Protein AF-A0A7S3SMU8-F1 (afdb_monomer_lite)

Secondary structure (DSSP, 8-state):
-HHHHH-GGGHHHHHHHGGG--HHHHHHHHHHHHHHHT-TTS-SB-TTSSSBPHHHHHHHHHHHHHHHH-TTS--HHHHHHHHHHHHTT-GGGHHHHHHHHHHHH------S--HHHHHHHTS-HHHHHHHHHHTT-----HHHHHHHHHHHHHTT-HHHHHHHHHHHHHHHHHTT--

Sequence (178 aa):
LGQIQAYDNLIVPVVDMMKYLTPMSFDVLTYMLLSHLSSPSKTRLKEDGLNVSLWMQSLSSFCGNLYKKYPGIELVGLLQYITNTLKSGQGLQLLVLRDLVTKMAGIDTLEDLSAEQLQAQAGGETLRSCVTDLLGVAKNTKRSSLRLKDALQKHGLVAPLFLLIAQQRSASVFLTDS

Radius of gyration: 17.75 Å; chains: 1; bounding box: 38×43×44 Å

Structure (mmCIF, N/CA/C/O backbone):
data_AF-A0A7S3SMU8-F1
#
_entry.id   AF-A0A7S3SMU8-F1
#
loop_
_atom_site.group_PDB
_atom_site.id
_atom_site.type_symbol
_atom_site.label_atom_id
_atom_site.label_alt_id
_atom_site.label_comp_id
_atom_site.label_asym_id
_atom_site.label_entity_id
_atom_site.label_seq_id
_atom_site.pdbx_PDB_ins_code
_atom_site.Cartn_x
_atom_site.Cartn_y
_atom_site.Cartn_z
_atom_site.occupancy
_atom_site.B_iso_or_equiv
_atom_site.auth_seq_id
_atom_site.auth_comp_id
_atom_site.auth_asym_id
_atom_site.auth_atom_id
_atom_site.pdbx_PDB_model_num
ATOM 1 N N . LEU A 1 1 ? 16.943 -3.804 0.501 1.00 79.50 1 LEU A N 1
ATOM 2 C CA . LEU A 1 1 ? 15.783 -3.871 1.427 1.00 79.50 1 LEU A CA 1
ATOM 3 C C . LEU A 1 1 ? 16.163 -3.718 2.902 1.00 79.50 1 LEU A C 1
ATOM 5 O O . LEU A 1 1 ? 15.399 -3.086 3.612 1.00 79.50 1 LEU A O 1
ATOM 9 N N . GLY A 1 2 ? 17.327 -4.200 3.366 1.00 84.00 2 GLY A N 1
ATOM 10 C CA . GLY A 1 2 ? 17.740 -4.042 4.775 1.00 84.00 2 GLY A CA 1
ATOM 11 C C . GLY A 1 2 ? 17.787 -2.590 5.280 1.00 84.00 2 GLY A C 1
ATOM 12 O O . GLY A 1 2 ? 17.259 -2.312 6.345 1.00 84.00 2 GLY A O 1
ATOM 13 N N . GLN A 1 3 ? 18.318 -1.655 4.485 1.00 85.12 3 GLN A N 1
ATOM 14 C CA . GLN A 1 3 ? 18.345 -0.226 4.847 1.00 85.12 3 GLN A CA 1
ATOM 15 C C . GLN A 1 3 ? 16.940 0.389 4.946 1.00 85.12 3 GLN A C 1
ATOM 17 O O . GLN A 1 3 ? 16.646 1.117 5.883 1.00 85.12 3 GLN A O 1
ATOM 22 N N . ILE A 1 4 ? 16.039 0.028 4.027 1.00 87.00 4 ILE A N 1
ATOM 23 C CA . ILE A 1 4 ? 14.637 0.480 4.041 1.00 87.00 4 ILE A CA 1
ATOM 24 C C . ILE A 1 4 ? 13.910 -0.055 5.278 1.00 87.00 4 ILE A C 1
ATOM 26 O O . ILE A 1 4 ? 13.094 0.641 5.854 1.00 87.00 4 ILE A O 1
ATOM 30 N N . GLN A 1 5 ? 14.229 -1.278 5.704 1.00 86.62 5 GLN A N 1
ATOM 31 C CA . GLN A 1 5 ? 13.682 -1.889 6.918 1.00 86.62 5 GLN A CA 1
ATOM 32 C C . GLN A 1 5 ? 14.201 -1.251 8.217 1.00 86.62 5 GLN A C 1
ATOM 34 O O . GLN A 1 5 ? 13.621 -1.478 9.272 1.00 86.62 5 GLN A O 1
ATOM 39 N N . ALA A 1 6 ? 15.309 -0.513 8.168 1.00 85.62 6 ALA A N 1
ATOM 40 C CA . ALA A 1 6 ? 15.887 0.140 9.339 1.00 85.62 6 ALA A CA 1
ATOM 41 C C . ALA A 1 6 ? 15.528 1.633 9.423 1.00 85.62 6 ALA A C 1
ATOM 43 O O . ALA A 1 6 ? 15.518 2.189 10.518 1.00 85.62 6 ALA A O 1
ATOM 44 N N . TYR A 1 7 ? 15.236 2.273 8.285 1.00 88.25 7 TYR A N 1
ATOM 45 C CA . TYR A 1 7 ? 15.111 3.726 8.177 1.00 88.25 7 TYR A CA 1
ATOM 46 C C . TYR A 1 7 ? 13.903 4.139 7.323 1.00 88.25 7 TYR A C 1
ATOM 48 O O . TYR A 1 7 ? 13.964 4.158 6.090 1.00 88.25 7 TYR A O 1
ATOM 56 N N . ASP A 1 8 ? 12.812 4.540 7.982 1.00 86.50 8 ASP A N 1
ATOM 57 C CA . ASP A 1 8 ? 11.572 4.984 7.323 1.00 86.50 8 ASP A CA 1
ATOM 58 C C . ASP A 1 8 ? 11.756 6.226 6.447 1.00 86.50 8 ASP A C 1
ATOM 60 O O . ASP A 1 8 ? 11.153 6.351 5.379 1.00 86.50 8 ASP A O 1
ATOM 64 N N . ASN A 1 9 ? 12.630 7.144 6.860 1.00 90.00 9 ASN A N 1
ATOM 65 C CA . ASN A 1 9 ? 12.925 8.369 6.119 1.00 90.00 9 ASN A CA 1
ATOM 66 C C . ASN A 1 9 ? 13.593 8.106 4.756 1.00 90.00 9 ASN A C 1
ATOM 68 O O . ASN A 1 9 ? 13.559 8.976 3.887 1.00 90.00 9 ASN A O 1
ATOM 72 N N . LEU A 1 10 ? 14.161 6.914 4.536 1.00 91.19 10 LEU A N 1
ATOM 73 C CA . LEU A 1 10 ? 14.732 6.520 3.246 1.00 91.19 10 LEU A CA 1
ATOM 74 C C . LEU A 1 10 ? 13.682 6.011 2.253 1.00 91.19 10 LEU A C 1
ATOM 76 O O . LEU A 1 10 ? 13.984 5.913 1.064 1.00 91.19 10 LEU A O 1
ATOM 80 N N . ILE A 1 11 ? 12.455 5.713 2.692 1.00 91.81 11 ILE A N 1
ATOM 81 C CA . ILE A 1 11 ? 11.419 5.125 1.832 1.00 91.81 11 ILE A CA 1
ATOM 82 C C . ILE A 1 11 ? 11.124 6.026 0.634 1.00 91.81 11 ILE A C 1
ATOM 84 O O . ILE A 1 11 ? 11.225 5.575 -0.505 1.00 91.81 11 ILE A O 1
ATOM 88 N N . VAL A 1 12 ? 10.779 7.293 0.874 1.00 92.12 12 VAL A N 1
ATOM 89 C CA . VAL A 1 12 ? 10.384 8.222 -0.196 1.00 92.12 12 VAL A CA 1
ATOM 90 C C . VAL A 1 12 ? 11.540 8.482 -1.176 1.00 92.12 12 VAL A C 1
ATOM 92 O O . VAL A 1 12 ? 11.337 8.255 -2.370 1.00 92.12 12 VAL A O 1
ATOM 95 N N . PRO A 1 13 ? 12.764 8.838 -0.729 1.00 93.56 13 PRO A N 1
ATOM 96 C CA . PRO A 1 13 ? 13.896 9.018 -1.637 1.00 93.56 13 PRO A CA 1
ATOM 97 C C . PRO A 1 13 ? 14.223 7.769 -2.458 1.00 93.56 13 PRO A C 1
ATOM 99 O O . PRO A 1 13 ? 14.470 7.871 -3.658 1.00 93.56 13 PRO A O 1
ATOM 102 N N . VAL A 1 14 ? 14.200 6.582 -1.841 1.00 93.44 14 VAL A N 1
ATOM 103 C CA . VAL A 1 14 ? 14.490 5.337 -2.561 1.00 93.44 14 VAL A CA 1
ATOM 104 C C . VAL A 1 14 ? 13.414 5.066 -3.603 1.00 93.44 14 VAL A C 1
ATOM 106 O O . VAL A 1 14 ? 13.757 4.833 -4.758 1.00 93.44 14 VAL A O 1
ATOM 109 N N . VAL A 1 15 ? 12.132 5.157 -3.236 1.00 93.62 15 VAL A N 1
ATOM 110 C CA . VAL A 1 15 ? 11.018 5.000 -4.183 1.00 93.62 15 VAL A CA 1
ATOM 111 C C . VAL A 1 15 ? 11.154 5.993 -5.336 1.00 93.62 15 VAL A C 1
ATOM 113 O O . VAL A 1 15 ? 10.906 5.621 -6.473 1.00 93.62 15 VAL A O 1
ATOM 116 N N . ASP A 1 16 ? 11.614 7.221 -5.100 1.00 92.88 16 ASP A N 1
ATOM 117 C CA . ASP A 1 16 ? 11.819 8.207 -6.162 1.00 92.88 16 ASP A CA 1
ATOM 118 C C . ASP A 1 16 ? 12.943 7.838 -7.138 1.00 92.88 16 ASP A C 1
ATOM 120 O O . ASP A 1 16 ? 12.804 8.044 -8.350 1.00 92.88 16 ASP A O 1
ATOM 124 N N . MET A 1 17 ? 14.030 7.255 -6.632 1.00 92.19 17 MET A N 1
ATOM 125 C CA . MET A 1 17 ? 15.158 6.785 -7.442 1.00 92.19 17 MET A CA 1
ATOM 126 C C . MET A 1 17 ? 14.799 5.566 -8.300 1.00 92.19 17 MET A C 1
ATOM 128 O O . MET A 1 17 ? 15.411 5.346 -9.345 1.00 92.19 17 MET A O 1
ATOM 132 N N . MET A 1 18 ? 13.761 4.811 -7.934 1.00 91.81 18 MET A N 1
ATOM 133 C CA . MET A 1 18 ? 13.336 3.615 -8.672 1.00 91.81 18 MET A CA 1
ATOM 134 C C . MET A 1 18 ? 12.752 3.912 -10.054 1.00 91.81 18 MET A C 1
ATOM 136 O O . MET A 1 18 ? 12.528 2.993 -10.834 1.00 91.81 18 MET A O 1
ATOM 140 N N . LYS A 1 19 ? 12.559 5.187 -10.418 1.00 92.44 19 LYS A N 1
ATOM 141 C CA . LYS A 1 19 ? 12.105 5.581 -11.762 1.00 92.44 19 LYS A CA 1
ATOM 142 C C . LYS A 1 19 ? 13.078 5.173 -12.876 1.00 92.44 19 LYS A C 1
ATOM 144 O O . LYS A 1 19 ? 12.677 5.149 -14.032 1.00 92.44 19 LYS A O 1
ATOM 149 N N . TYR A 1 20 ? 14.329 4.876 -12.526 1.00 90.94 20 TYR A N 1
ATOM 150 C CA . TYR A 1 20 ? 15.368 4.427 -13.453 1.00 90.94 20 TYR A CA 1
ATOM 151 C C . TYR A 1 20 ? 15.478 2.896 -13.552 1.00 90.94 20 TYR A C 1
ATOM 153 O O . TYR A 1 20 ? 16.360 2.391 -14.242 1.00 90.94 20 TYR A O 1
ATOM 161 N N . LEU A 1 21 ? 14.620 2.148 -12.851 1.00 91.38 21 LEU A N 1
ATOM 162 C CA . LEU A 1 21 ? 14.607 0.690 -12.913 1.00 91.38 21 LEU A CA 1
ATOM 163 C C . LEU A 1 21 ? 13.893 0.181 -14.167 1.00 91.38 21 LEU A C 1
ATOM 165 O O . LEU A 1 21 ? 12.955 0.795 -14.677 1.00 91.38 21 LEU A O 1
ATOM 169 N N . THR A 1 22 ? 14.331 -0.985 -14.639 1.00 93.50 22 THR A N 1
ATOM 170 C CA . THR A 1 22 ? 13.690 -1.685 -15.758 1.00 93.50 22 THR A CA 1
ATOM 171 C C . THR A 1 22 ? 12.461 -2.470 -15.281 1.00 93.50 22 THR A C 1
ATOM 173 O O . THR A 1 22 ? 12.369 -2.787 -14.092 1.00 93.50 22 THR A O 1
ATOM 176 N N . PRO A 1 23 ? 11.533 -2.854 -16.180 1.00 90.88 23 PRO A N 1
ATOM 177 C CA . PRO A 1 23 ? 10.422 -3.744 -15.832 1.00 90.88 23 PRO A CA 1
ATOM 178 C C . PRO A 1 23 ? 10.881 -5.035 -15.136 1.00 90.88 23 PRO A C 1
ATOM 180 O O . PRO A 1 23 ? 10.361 -5.378 -14.081 1.00 90.88 23 PRO A O 1
ATOM 183 N N . MET A 1 24 ? 11.952 -5.665 -15.633 1.00 92.56 24 MET A N 1
ATOM 184 C CA . MET A 1 24 ? 12.530 -6.867 -15.018 1.00 92.56 24 MET A CA 1
ATOM 185 C C . MET A 1 24 ? 13.036 -6.605 -13.592 1.00 92.56 24 MET A C 1
ATOM 187 O O . MET A 1 24 ? 12.882 -7.439 -12.703 1.00 92.56 24 MET A O 1
ATOM 191 N N . SER A 1 25 ? 13.628 -5.434 -13.345 1.00 93.12 25 SER A N 1
ATOM 192 C CA . SER A 1 25 ? 14.054 -5.045 -11.998 1.00 93.12 25 SER A CA 1
ATOM 193 C C . SER A 1 25 ? 12.868 -4.913 -11.040 1.00 93.12 25 SER A C 1
ATOM 195 O O . SER A 1 25 ? 13.014 -5.242 -9.864 1.00 93.12 25 SER A O 1
ATOM 197 N N . PHE A 1 26 ? 11.702 -4.467 -11.520 1.00 93.25 26 PHE A N 1
ATOM 198 C CA . PHE A 1 26 ? 10.483 -4.434 -10.712 1.00 93.25 26 PHE A CA 1
ATOM 199 C C . PHE A 1 26 ? 9.948 -5.835 -10.405 1.00 93.25 26 PHE A C 1
ATOM 201 O O . PHE A 1 26 ? 9.548 -6.070 -9.269 1.00 93.25 26 PHE A O 1
ATOM 208 N N . ASP A 1 27 ? 10.008 -6.775 -11.348 1.00 91.88 27 ASP A N 1
ATOM 209 C CA . ASP A 1 27 ? 9.592 -8.162 -11.100 1.00 91.88 27 ASP A CA 1
ATOM 210 C C . ASP A 1 27 ? 10.469 -8.829 -10.028 1.00 91.88 27 ASP A C 1
ATOM 212 O O . ASP A 1 27 ? 9.965 -9.400 -9.055 1.00 91.88 27 ASP A O 1
ATOM 216 N N . VAL A 1 28 ? 11.795 -8.679 -10.144 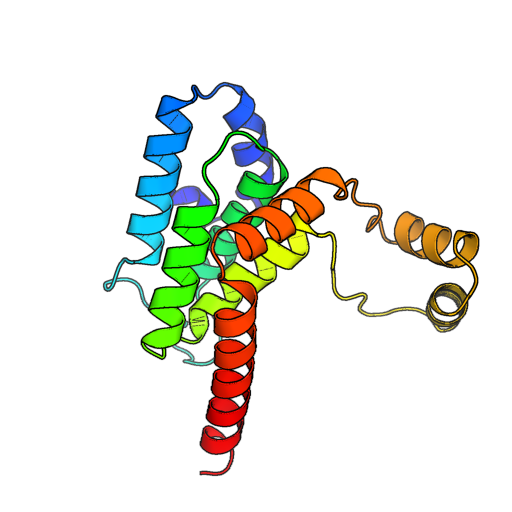1.00 93.25 28 VAL A N 1
ATOM 217 C CA . VAL A 1 28 ? 12.752 -9.172 -9.138 1.00 93.25 28 VAL A CA 1
ATOM 218 C C . VAL A 1 28 ? 12.516 -8.499 -7.786 1.00 93.25 28 VAL A C 1
ATOM 220 O O . VAL A 1 28 ? 12.526 -9.165 -6.750 1.00 93.25 28 VAL A O 1
ATOM 223 N N . LEU A 1 29 ? 12.263 -7.189 -7.770 1.00 92.25 29 LEU A N 1
ATOM 224 C CA . LEU A 1 29 ? 11.963 -6.453 -6.545 1.00 92.25 29 LEU A CA 1
ATOM 225 C C . LEU A 1 29 ? 10.692 -6.979 -5.863 1.00 92.25 29 LEU A C 1
ATOM 227 O O . LEU A 1 29 ? 10.711 -7.198 -4.653 1.00 92.25 29 LEU A O 1
ATOM 231 N N . THR A 1 30 ? 9.608 -7.195 -6.608 1.00 92.00 30 THR A N 1
ATOM 232 C CA . THR A 1 30 ? 8.352 -7.732 -6.065 1.00 92.00 30 THR A CA 1
ATOM 233 C C . THR A 1 30 ? 8.564 -9.117 -5.461 1.00 92.00 30 THR A C 1
ATOM 235 O O . THR A 1 30 ? 8.113 -9.376 -4.343 1.00 92.00 30 THR A O 1
ATOM 238 N N . TYR A 1 31 ? 9.336 -9.978 -6.128 1.00 92.31 31 TYR A N 1
ATOM 239 C CA . TYR A 1 31 ? 9.724 -11.276 -5.575 1.00 92.31 31 TYR A CA 1
ATOM 240 C C . TYR A 1 31 ? 10.536 -11.142 -4.276 1.00 92.31 31 TYR A C 1
ATOM 242 O O . TYR A 1 31 ? 10.255 -11.824 -3.286 1.00 92.31 31 TYR A O 1
ATOM 250 N N . MET A 1 32 ? 11.516 -10.232 -4.238 1.00 92.25 32 MET A N 1
ATOM 251 C CA . MET A 1 32 ? 12.297 -9.972 -3.025 1.00 92.25 32 MET A CA 1
ATOM 252 C C . MET A 1 32 ? 11.417 -9.448 -1.885 1.00 92.25 32 MET A C 1
ATOM 254 O O . MET A 1 32 ? 11.573 -9.886 -0.747 1.00 92.25 32 MET A O 1
ATOM 258 N N . LEU A 1 33 ? 10.474 -8.543 -2.165 1.00 91.69 33 LEU A N 1
ATOM 259 C CA . LEU A 1 33 ? 9.530 -8.024 -1.172 1.00 91.69 33 LEU A CA 1
ATOM 260 C C . LEU A 1 33 ? 8.706 -9.145 -0.542 1.00 91.69 33 LEU A C 1
ATOM 262 O O . LEU A 1 33 ? 8.648 -9.238 0.684 1.00 91.69 33 LEU A O 1
ATOM 266 N N . LEU A 1 34 ? 8.130 -10.018 -1.370 1.00 91.44 34 LEU A N 1
ATOM 267 C CA . LEU A 1 34 ? 7.376 -11.181 -0.904 1.00 91.44 34 LEU A CA 1
ATOM 268 C C . LEU A 1 34 ? 8.251 -12.116 -0.067 1.00 91.44 34 LEU A C 1
ATOM 270 O O . LEU A 1 34 ? 7.852 -12.481 1.034 1.00 91.44 34 LEU A O 1
ATOM 274 N N . SER A 1 35 ? 9.468 -12.409 -0.530 1.00 90.25 35 SER A N 1
ATOM 275 C CA . SER A 1 35 ? 10.432 -13.258 0.185 1.00 90.25 35 SER A CA 1
ATOM 276 C C . SER A 1 35 ? 10.789 -12.702 1.570 1.00 90.25 35 SER A C 1
ATOM 278 O O . SER A 1 35 ? 10.941 -13.448 2.538 1.00 90.25 35 SER A O 1
ATOM 280 N N . HIS A 1 36 ? 10.912 -11.377 1.692 1.00 89.06 36 HIS A N 1
ATOM 281 C CA . HIS A 1 36 ? 11.158 -10.729 2.978 1.00 89.06 36 HIS A CA 1
ATOM 282 C C . HIS A 1 36 ? 9.920 -10.720 3.886 1.00 89.06 36 HIS A C 1
ATOM 284 O O . HIS A 1 36 ? 10.071 -10.912 5.091 1.00 89.06 36 HIS A O 1
ATOM 290 N N . LEU A 1 37 ? 8.713 -10.537 3.338 1.00 87.50 37 LEU A N 1
ATOM 291 C CA . LEU A 1 37 ? 7.456 -10.602 4.099 1.00 87.50 37 LEU A CA 1
ATOM 292 C C . LEU A 1 37 ? 7.150 -12.021 4.608 1.00 87.50 37 LEU A C 1
ATOM 294 O O . LEU A 1 37 ? 6.611 -12.184 5.712 1.00 87.50 37 LEU A O 1
ATOM 298 N N . SER A 1 38 ? 7.518 -13.036 3.823 1.00 86.62 38 SER A N 1
ATOM 299 C CA . SER A 1 38 ? 7.335 -14.452 4.141 1.00 86.62 38 SER A CA 1
ATOM 300 C C . SER A 1 38 ? 8.438 -15.027 5.030 1.00 86.62 38 SER A C 1
ATOM 302 O O . SER A 1 38 ? 8.377 -16.203 5.374 1.00 86.62 38 SER A O 1
ATOM 304 N N . SER A 1 39 ? 9.454 -14.236 5.391 1.00 83.81 39 SER A N 1
ATOM 305 C CA . SER A 1 39 ? 10.602 -14.704 6.166 1.00 83.81 39 SER A CA 1
ATOM 306 C C . SER A 1 39 ? 10.177 -15.131 7.583 1.00 83.81 39 SER A C 1
ATOM 308 O O . SER A 1 39 ? 9.734 -14.281 8.358 1.00 83.81 39 SER A O 1
ATOM 310 N N . PRO A 1 40 ? 10.313 -16.421 7.954 1.00 73.31 40 PRO A N 1
ATOM 311 C CA . PRO A 1 40 ? 9.880 -16.917 9.262 1.00 73.31 40 PRO A CA 1
ATOM 312 C C . PRO A 1 40 ? 10.866 -16.577 10.386 1.00 73.31 40 PRO A C 1
ATOM 314 O O . PRO A 1 40 ? 10.504 -16.630 11.555 1.00 73.31 40 PRO A O 1
ATOM 317 N N . SER A 1 41 ? 12.109 -16.216 10.050 1.00 71.50 41 SER A N 1
ATOM 318 C CA . SER A 1 41 ? 13.171 -15.927 11.019 1.00 71.50 41 SER A CA 1
ATOM 319 C C . SER A 1 41 ? 13.078 -14.534 11.643 1.00 71.50 41 SER A C 1
ATOM 321 O O . SER A 1 41 ? 13.823 -14.234 12.573 1.00 71.50 41 SER A O 1
ATOM 323 N N . LYS A 1 42 ? 12.187 -13.666 11.144 1.00 76.62 42 LYS A N 1
ATOM 324 C CA . LYS A 1 42 ? 12.001 -12.311 11.667 1.00 76.62 42 LYS A CA 1
ATOM 325 C C . LYS A 1 42 ? 10.734 -12.215 12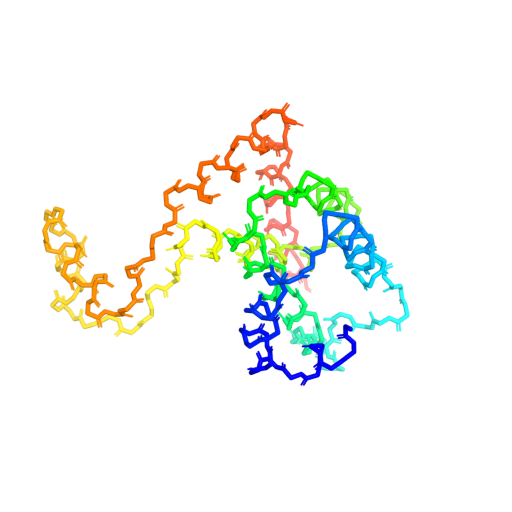.503 1.00 76.62 42 LYS A C 1
ATOM 327 O O . LYS A 1 42 ? 9.626 -12.322 11.978 1.00 76.62 42 LYS A O 1
ATOM 332 N N . THR A 1 43 ? 10.893 -11.898 13.785 1.00 79.31 43 THR A N 1
ATOM 333 C CA . THR A 1 43 ? 9.762 -11.573 14.656 1.00 79.31 43 THR A CA 1
ATOM 334 C C . THR A 1 43 ? 9.085 -10.296 14.155 1.00 79.31 43 THR A C 1
ATOM 336 O O . THR A 1 43 ? 9.726 -9.262 13.938 1.00 79.31 43 THR A O 1
ATOM 339 N N . ARG A 1 44 ? 7.777 -10.391 13.900 1.00 81.81 44 ARG A N 1
ATOM 340 C CA . ARG A 1 44 ? 6.942 -9.281 13.403 1.00 81.81 44 ARG A CA 1
ATOM 341 C C . ARG A 1 44 ? 6.448 -8.362 14.521 1.00 81.81 44 ARG A C 1
ATOM 343 O O . ARG A 1 44 ? 6.024 -7.244 14.249 1.00 81.81 44 ARG A O 1
ATOM 350 N N . LEU A 1 45 ? 6.510 -8.839 15.757 1.00 84.25 45 LEU A N 1
ATOM 351 C CA . LEU A 1 45 ? 6.288 -8.064 16.969 1.00 84.25 45 LEU A CA 1
ATOM 352 C C . LEU A 1 45 ? 7.639 -7.736 17.606 1.00 84.25 45 LEU A C 1
ATOM 354 O O . LEU A 1 45 ? 8.624 -8.450 17.395 1.00 84.25 45 LEU A O 1
ATOM 358 N N . LYS A 1 46 ? 7.693 -6.636 18.349 1.00 83.12 46 LYS A N 1
ATOM 359 C CA . LYS A 1 46 ? 8.803 -6.352 19.256 1.00 83.12 46 LYS A CA 1
ATOM 360 C C . LYS A 1 46 ? 8.769 -7.334 20.433 1.00 83.12 46 LYS A C 1
ATOM 362 O O . LYS A 1 46 ? 7.805 -8.074 20.616 1.00 83.12 46 LYS A O 1
ATOM 367 N N . GLU A 1 47 ? 9.830 -7.321 21.234 1.00 75.81 47 GLU A N 1
ATOM 368 C CA . GLU A 1 47 ? 9.949 -8.144 22.449 1.00 75.81 47 GLU A CA 1
ATOM 369 C C . GLU A 1 47 ? 8.833 -7.864 23.468 1.00 75.81 47 GLU A C 1
ATOM 371 O O . GLU A 1 47 ? 8.490 -8.739 24.253 1.00 75.81 47 GLU A O 1
ATOM 376 N N . ASP A 1 48 ? 8.218 -6.677 23.405 1.00 76.00 48 ASP A N 1
ATOM 377 C CA . ASP A 1 48 ? 7.055 -6.302 24.215 1.00 76.00 48 ASP A CA 1
ATOM 378 C C . ASP A 1 48 ? 5.757 -7.045 23.842 1.00 76.00 48 ASP A C 1
ATOM 380 O O . ASP A 1 48 ? 4.778 -6.963 24.578 1.00 76.00 48 ASP A O 1
ATOM 384 N N . GLY A 1 49 ? 5.720 -7.751 22.705 1.00 73.81 49 GLY A N 1
ATOM 385 C CA . GLY A 1 49 ? 4.558 -8.504 22.225 1.00 73.81 49 GLY A CA 1
ATOM 386 C C . GLY A 1 49 ? 3.358 -7.656 21.780 1.00 73.81 49 GLY A C 1
ATOM 387 O O . GLY A 1 49 ? 2.391 -8.210 21.262 1.00 73.81 49 GLY A O 1
ATOM 388 N N . LEU A 1 50 ? 3.415 -6.331 21.931 1.00 75.81 50 LEU A N 1
ATOM 389 C CA . LEU A 1 50 ? 2.305 -5.412 21.660 1.00 75.81 50 LEU A CA 1
ATOM 390 C C . LEU A 1 50 ? 2.563 -4.564 20.418 1.00 75.81 50 LEU A C 1
ATOM 392 O O . LEU A 1 50 ? 1.655 -4.297 19.631 1.00 75.81 50 LEU A O 1
ATOM 396 N N . ASN A 1 51 ? 3.811 -4.149 20.216 1.00 83.56 51 ASN A N 1
ATOM 397 C CA . ASN A 1 51 ? 4.174 -3.255 19.134 1.00 83.56 51 ASN A CA 1
ATOM 398 C C . ASN A 1 51 ? 4.690 -4.032 17.928 1.00 83.56 51 ASN A C 1
ATOM 400 O O . ASN A 1 51 ? 5.495 -4.955 18.039 1.00 83.56 51 ASN A O 1
ATOM 404 N N . VAL A 1 52 ? 4.291 -3.598 16.734 1.00 86.88 52 VAL A N 1
ATOM 405 C CA . VAL A 1 52 ? 4.852 -4.129 15.489 1.00 86.88 52 VAL A CA 1
ATOM 406 C C . VAL A 1 52 ? 6.330 -3.742 15.383 1.00 86.88 52 VAL A C 1
ATOM 408 O O . VAL A 1 52 ? 6.727 -2.619 15.707 1.00 86.88 52 VAL A O 1
ATOM 411 N N . SER A 1 53 ? 7.160 -4.660 14.895 1.00 89.19 53 SER A N 1
ATOM 412 C CA . SER A 1 53 ? 8.575 -4.409 14.637 1.00 89.19 53 SER A CA 1
ATOM 413 C C . SER A 1 53 ? 8.785 -3.294 13.602 1.00 89.19 53 SER A C 1
ATOM 415 O O . SER A 1 53 ? 8.035 -3.172 12.631 1.00 89.19 53 SER A O 1
ATOM 417 N N . LEU A 1 54 ? 9.840 -2.489 13.782 1.00 89.25 54 LEU A N 1
ATOM 418 C CA . LEU A 1 54 ? 10.145 -1.371 12.879 1.00 89.25 54 LEU A CA 1
ATOM 419 C C . LEU A 1 54 ? 10.276 -1.848 11.427 1.00 89.25 54 LEU A C 1
ATOM 421 O O . LEU A 1 54 ? 9.619 -1.313 10.545 1.00 89.25 54 LEU A O 1
ATOM 425 N N . TRP A 1 55 ? 11.009 -2.943 11.200 1.00 90.12 55 TRP A N 1
ATOM 426 C CA . TRP A 1 55 ? 11.212 -3.495 9.860 1.00 90.12 55 TRP A CA 1
ATOM 427 C C . TRP A 1 55 ? 9.912 -3.814 9.119 1.00 90.12 55 TRP A C 1
ATOM 429 O O . TRP A 1 55 ? 9.855 -3.648 7.901 1.00 90.12 55 TRP A O 1
ATOM 439 N N . MET A 1 56 ? 8.882 -4.278 9.832 1.00 89.69 56 MET A N 1
ATOM 440 C CA . MET A 1 56 ? 7.593 -4.633 9.247 1.00 89.69 56 MET A CA 1
ATOM 441 C C . MET A 1 56 ? 6.790 -3.372 8.914 1.00 89.69 56 MET A C 1
ATOM 443 O O . MET A 1 56 ? 6.215 -3.292 7.829 1.00 89.69 56 MET A O 1
ATOM 447 N N . GLN A 1 57 ? 6.808 -2.368 9.798 1.00 91.19 57 GLN A N 1
ATOM 448 C CA . GLN A 1 57 ? 6.191 -1.060 9.549 1.00 91.19 57 GLN A CA 1
ATOM 449 C C . GLN A 1 57 ? 6.833 -0.361 8.342 1.00 91.19 57 GLN A C 1
ATOM 451 O O . GLN A 1 57 ? 6.131 0.043 7.412 1.00 91.19 57 GLN A O 1
ATOM 456 N N . SER A 1 58 ? 8.165 -0.314 8.290 1.00 92.44 58 SER A N 1
ATOM 457 C CA . SER A 1 58 ? 8.907 0.296 7.187 1.00 92.44 58 SER A CA 1
ATOM 458 C C . SER A 1 58 ? 8.655 -0.404 5.858 1.00 92.44 58 SER A C 1
ATOM 460 O O . SER A 1 58 ? 8.433 0.239 4.831 1.00 92.44 58 SER A O 1
ATOM 462 N N . LEU A 1 59 ? 8.650 -1.740 5.860 1.00 92.44 59 LEU A N 1
ATOM 463 C CA . LEU A 1 59 ? 8.415 -2.528 4.652 1.00 92.44 59 LEU A CA 1
ATOM 464 C C . LEU A 1 59 ? 6.978 -2.369 4.140 1.00 92.44 59 LEU A C 1
ATOM 466 O O . LEU A 1 59 ? 6.764 -2.241 2.936 1.00 92.44 59 LEU A O 1
ATOM 470 N N . SER A 1 60 ? 6.009 -2.323 5.053 1.00 92.44 60 SER A N 1
ATOM 471 C CA . SER A 1 60 ? 4.600 -2.059 4.760 1.00 92.44 60 SER A CA 1
ATOM 472 C C . SER A 1 60 ? 4.401 -0.677 4.117 1.00 92.44 60 SER A C 1
ATOM 474 O O . SER A 1 60 ? 3.833 -0.560 3.024 1.00 92.44 60 SER A O 1
ATOM 476 N N . SER A 1 61 ? 4.983 0.364 4.720 1.00 93.00 61 SER A N 1
ATOM 477 C CA . SER A 1 61 ? 4.976 1.728 4.180 1.00 93.00 61 SER A CA 1
ATOM 478 C C . SER A 1 61 ? 5.685 1.820 2.821 1.00 93.00 61 SER A C 1
ATOM 480 O O . SER A 1 61 ? 5.192 2.482 1.898 1.00 93.00 61 SER A O 1
ATOM 482 N N . PHE A 1 62 ? 6.808 1.115 2.643 1.00 94.19 62 PHE A N 1
ATOM 483 C CA . PHE A 1 62 ? 7.512 1.030 1.363 1.00 94.19 62 PHE A CA 1
ATOM 484 C C . PHE A 1 62 ? 6.637 0.418 0.265 1.00 94.19 62 PHE A C 1
ATOM 486 O O . PHE A 1 62 ? 6.522 1.012 -0.809 1.00 94.19 62 PHE A O 1
ATOM 493 N N . CYS A 1 63 ? 5.962 -0.706 0.536 1.00 94.12 63 CYS A N 1
ATOM 494 C CA . CYS A 1 63 ? 5.017 -1.317 -0.401 1.00 94.12 63 CYS A CA 1
ATOM 495 C C . CYS A 1 63 ? 3.936 -0.311 -0.826 1.00 94.12 63 CYS A C 1
ATOM 497 O O . CYS A 1 63 ? 3.734 -0.094 -2.021 1.00 94.12 63 CYS A O 1
ATOM 499 N N . GLY A 1 64 ? 3.289 0.367 0.126 1.00 93.06 64 GLY A N 1
ATOM 500 C CA . GLY A 1 64 ? 2.253 1.358 -0.182 1.00 93.06 64 GLY A CA 1
ATOM 501 C C . GLY A 1 64 ? 2.742 2.485 -1.104 1.00 93.06 64 GLY A C 1
ATOM 502 O O . GLY A 1 64 ? 2.063 2.835 -2.071 1.00 93.06 64 GLY A O 1
ATOM 503 N N . ASN A 1 65 ? 3.939 3.027 -0.856 1.00 92.69 65 ASN A N 1
ATOM 504 C CA . ASN A 1 65 ? 4.528 4.078 -1.695 1.00 92.69 65 ASN A CA 1
ATOM 505 C C . ASN A 1 65 ? 4.929 3.568 -3.089 1.00 92.69 65 ASN A C 1
ATOM 507 O O . ASN A 1 65 ? 4.660 4.238 -4.090 1.00 92.69 65 ASN A O 1
ATOM 511 N N . LEU A 1 66 ? 5.515 2.371 -3.166 1.00 93.88 66 LEU A N 1
ATOM 512 C CA . LEU A 1 66 ? 5.924 1.735 -4.415 1.00 93.88 66 LEU A CA 1
ATOM 513 C C . LEU A 1 66 ? 4.721 1.492 -5.340 1.00 93.88 66 LEU A C 1
ATOM 515 O O . LEU A 1 66 ? 4.710 1.956 -6.483 1.00 93.88 66 LEU A O 1
ATOM 519 N N . TYR A 1 67 ? 3.678 0.819 -4.840 1.00 93.62 67 TYR A N 1
ATOM 520 C CA . TYR A 1 67 ? 2.494 0.485 -5.637 1.00 93.62 67 TYR A CA 1
ATOM 521 C C . TYR A 1 67 ? 1.646 1.707 -5.991 1.00 93.62 67 TYR A C 1
ATOM 523 O O . TYR A 1 67 ? 1.004 1.712 -7.044 1.00 93.62 67 TYR A O 1
ATOM 531 N N . LYS A 1 68 ? 1.675 2.762 -5.168 1.00 92.19 68 LYS A N 1
ATOM 532 C CA . LYS A 1 68 ? 1.079 4.058 -5.511 1.00 92.19 68 LYS A CA 1
ATOM 533 C C . LYS A 1 68 ? 1.795 4.705 -6.700 1.00 92.19 68 LYS A C 1
ATOM 535 O O . LYS A 1 68 ? 1.128 5.186 -7.613 1.00 92.19 68 LYS A O 1
ATOM 540 N N . LYS A 1 69 ? 3.133 4.743 -6.679 1.00 91.56 69 LYS A N 1
ATOM 541 C CA . LYS A 1 69 ? 3.929 5.508 -7.650 1.00 91.56 69 LYS A CA 1
ATOM 542 C C . LYS A 1 69 ? 4.094 4.800 -8.995 1.00 91.56 69 LYS A C 1
ATOM 544 O O . LYS A 1 69 ? 4.088 5.464 -10.030 1.00 91.56 69 LYS A O 1
ATOM 549 N N . TYR A 1 70 ? 4.204 3.473 -8.993 1.00 92.69 70 TYR A N 1
ATOM 550 C CA . TYR A 1 70 ? 4.519 2.691 -10.189 1.00 92.69 70 TYR A CA 1
ATOM 551 C C . TYR A 1 70 ? 3.342 1.792 -10.610 1.00 92.69 70 TYR A C 1
ATOM 553 O O . TYR A 1 70 ? 3.170 0.688 -10.083 1.00 92.69 70 TYR A O 1
ATOM 561 N N . PRO A 1 71 ? 2.513 2.230 -11.583 1.00 87.88 71 PRO A N 1
ATOM 562 C CA . PRO A 1 71 ? 1.353 1.467 -12.039 1.00 87.88 71 PRO A CA 1
ATOM 563 C C . PRO A 1 71 ? 1.708 0.193 -12.817 1.00 87.88 71 PRO A C 1
ATOM 565 O O . PRO A 1 71 ? 0.869 -0.698 -12.901 1.00 87.88 71 PRO A O 1
ATOM 568 N N . GLY A 1 72 ? 2.922 0.109 -13.371 1.00 85.94 72 GLY A N 1
ATOM 569 C CA . GLY A 1 72 ? 3.385 -1.033 -14.167 1.00 85.94 72 GLY A CA 1
ATOM 570 C C . GLY A 1 72 ? 3.811 -2.258 -13.356 1.00 85.94 72 GLY A C 1
ATOM 571 O O . GLY A 1 72 ? 4.052 -3.300 -13.946 1.00 85.94 72 GLY A O 1
ATOM 572 N N . ILE A 1 73 ? 3.904 -2.149 -12.027 1.00 91.88 73 ILE A N 1
ATOM 573 C CA . ILE A 1 73 ? 4.279 -3.276 -11.161 1.00 91.88 73 ILE A CA 1
ATOM 574 C C . ILE A 1 73 ? 3.084 -4.228 -11.000 1.00 91.88 73 ILE A C 1
ATOM 576 O O . ILE A 1 73 ? 1.930 -3.806 -10.971 1.00 91.88 73 ILE A O 1
ATOM 580 N N . GLU A 1 74 ? 3.331 -5.518 -10.869 1.00 89.06 74 GLU A N 1
ATOM 581 C CA . GLU A 1 74 ? 2.307 -6.524 -10.578 1.00 89.06 74 GLU A CA 1
ATOM 582 C C . GLU A 1 74 ? 1.838 -6.412 -9.102 1.00 89.06 74 GLU A C 1
ATOM 584 O O . GLU A 1 74 ? 2.655 -6.532 -8.197 1.00 89.06 74 GLU A O 1
ATOM 589 N N . LEU A 1 75 ? 0.549 -6.126 -8.846 1.00 90.88 75 LEU A N 1
ATOM 590 C CA . LEU A 1 75 ? -0.029 -5.897 -7.498 1.00 90.88 75 LEU A CA 1
ATOM 591 C C . LEU A 1 75 ? -0.738 -7.133 -6.906 1.00 90.88 75 LEU A C 1
ATOM 593 O O . LEU A 1 75 ? -0.850 -7.286 -5.688 1.00 90.88 75 LEU A O 1
ATOM 597 N N . VAL A 1 76 ? -1.271 -7.990 -7.764 1.00 91.75 76 VAL A N 1
ATOM 598 C CA . VAL A 1 76 ? -2.102 -9.149 -7.438 1.00 91.75 76 VAL A CA 1
ATOM 599 C C . VAL A 1 76 ? -1.325 -10.162 -6.611 1.00 91.75 76 VAL A C 1
ATOM 601 O O . VAL A 1 76 ? -1.885 -10.675 -5.647 1.00 91.75 76 VAL A O 1
ATOM 604 N N . GLY A 1 77 ? -0.050 -10.411 -6.909 1.00 91.50 77 GLY A N 1
ATOM 605 C CA . GLY A 1 77 ? 0.797 -11.327 -6.148 1.00 91.50 77 GLY A CA 1
ATOM 606 C C . GLY A 1 77 ? 0.912 -10.923 -4.677 1.00 91.50 77 GLY A C 1
ATOM 607 O O . GLY A 1 77 ? 0.790 -11.770 -3.790 1.00 91.50 77 GLY A O 1
ATOM 608 N N . LEU A 1 78 ? 1.030 -9.620 -4.393 1.00 92.69 78 LEU A N 1
ATOM 609 C CA . LEU A 1 78 ? 1.010 -9.108 -3.021 1.00 92.69 78 LEU A CA 1
ATOM 610 C C . LEU A 1 78 ? -0.366 -9.276 -2.361 1.00 92.69 78 LEU A C 1
ATOM 612 O O . LEU A 1 78 ? -0.448 -9.718 -1.215 1.00 92.69 78 LEU A O 1
ATOM 616 N N . LEU A 1 79 ? -1.452 -8.961 -3.071 1.00 92.75 79 LEU A N 1
ATOM 617 C CA . LEU A 1 79 ? -2.813 -9.105 -2.539 1.00 92.75 79 LEU A CA 1
ATOM 618 C C . LEU A 1 79 ? -3.175 -10.572 -2.258 1.00 92.75 79 LEU A C 1
ATOM 620 O O . LEU A 1 79 ? -3.797 -10.877 -1.237 1.00 92.75 79 LEU A O 1
ATOM 624 N N . GLN A 1 80 ? -2.761 -11.490 -3.130 1.00 91.94 80 GLN A N 1
ATOM 625 C CA . GLN A 1 80 ? -2.919 -12.929 -2.937 1.00 91.94 80 GLN A CA 1
ATOM 626 C C . GLN A 1 80 ? -2.092 -13.422 -1.756 1.00 91.94 80 GLN A C 1
ATOM 628 O O . GLN A 1 80 ? -2.616 -14.167 -0.929 1.00 91.94 80 GLN A O 1
ATOM 633 N N . TYR A 1 81 ? -0.838 -12.973 -1.634 1.00 91.88 81 TYR A N 1
ATOM 634 C CA . TYR A 1 81 ? 0.001 -13.286 -0.482 1.00 91.88 81 TYR A CA 1
ATOM 635 C C . TYR A 1 81 ? -0.685 -12.886 0.829 1.00 91.88 81 TYR A C 1
ATOM 637 O O . TYR A 1 81 ? -0.849 -13.746 1.696 1.00 91.88 81 TYR A O 1
ATOM 645 N N . ILE A 1 82 ? -1.156 -11.636 0.940 1.00 91.62 82 ILE A N 1
ATOM 646 C CA . ILE A 1 82 ? -1.884 -11.127 2.117 1.00 91.62 82 ILE A CA 1
ATOM 647 C C . ILE A 1 82 ? -3.122 -11.985 2.387 1.00 91.62 82 ILE A C 1
ATOM 649 O O . ILE A 1 82 ? -3.316 -12.464 3.499 1.00 91.62 82 ILE A O 1
ATOM 653 N N . THR A 1 83 ? -3.944 -12.236 1.366 1.00 91.00 83 THR A N 1
ATOM 654 C CA . THR A 1 83 ? -5.171 -13.034 1.513 1.00 91.00 83 THR A CA 1
ATOM 655 C C . THR A 1 83 ? -4.867 -14.440 2.032 1.00 91.00 83 THR A C 1
ATOM 657 O O . THR A 1 83 ? -5.543 -14.931 2.933 1.00 91.00 83 THR A O 1
ATOM 660 N N . ASN A 1 84 ? -3.837 -15.093 1.495 1.00 90.88 84 ASN A N 1
ATOM 661 C CA . ASN A 1 84 ? -3.458 -16.446 1.890 1.00 90.88 84 ASN A CA 1
ATOM 662 C C . ASN A 1 84 ? -2.881 -16.491 3.306 1.00 90.88 84 ASN A C 1
ATOM 664 O O . ASN A 1 84 ? -3.213 -17.392 4.068 1.00 90.88 84 ASN A O 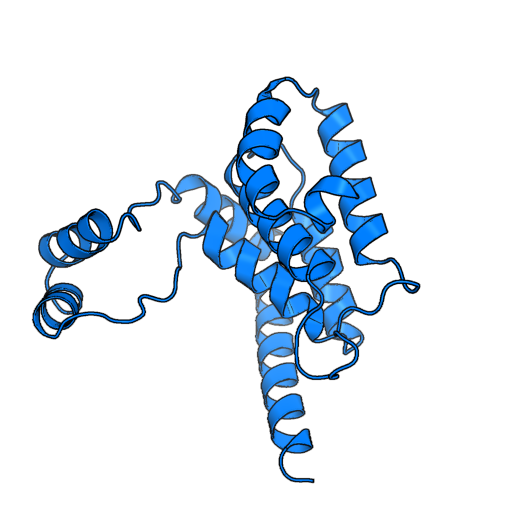1
ATOM 668 N N . THR A 1 85 ? -2.071 -15.507 3.698 1.00 86.88 85 THR A N 1
ATOM 669 C CA . THR A 1 85 ? -1.547 -15.452 5.071 1.00 86.88 85 THR A CA 1
ATOM 670 C C . THR A 1 85 ? -2.625 -15.112 6.099 1.00 86.88 85 THR A C 1
ATOM 672 O O . THR A 1 85 ? -2.587 -15.655 7.203 1.00 86.88 85 THR A O 1
ATOM 675 N N . LEU A 1 86 ? -3.616 -14.288 5.741 1.00 87.69 86 LEU A N 1
ATOM 676 C CA . LEU A 1 86 ? -4.785 -14.034 6.587 1.00 87.69 86 LEU A CA 1
ATOM 677 C C . LEU A 1 86 ? -5.636 -15.294 6.779 1.00 87.69 86 LEU A C 1
ATOM 679 O O . LEU A 1 86 ? -6.061 -15.565 7.897 1.00 87.69 86 LEU A O 1
ATOM 683 N N . LYS A 1 87 ? -5.820 -16.113 5.733 1.00 87.12 87 LYS A N 1
ATOM 684 C CA . LYS A 1 87 ? -6.477 -17.430 5.861 1.00 87.12 87 LYS A CA 1
ATOM 685 C C . LYS A 1 87 ? -5.746 -18.357 6.835 1.00 87.12 87 LYS A C 1
ATOM 687 O O . LYS A 1 87 ? -6.393 -19.129 7.529 1.00 87.12 87 LYS A O 1
ATOM 692 N N . SER A 1 88 ? -4.420 -18.257 6.914 1.00 85.31 88 SER A N 1
ATOM 693 C CA . SER A 1 88 ? -3.598 -19.004 7.875 1.00 85.31 88 SER A CA 1
ATOM 694 C C . SER A 1 88 ? -3.585 -18.401 9.291 1.00 85.31 88 SER A C 1
ATOM 696 O O . SER A 1 88 ? -2.761 -18.806 10.107 1.00 85.31 88 SER A O 1
ATOM 698 N N . GLY A 1 89 ? -4.439 -17.413 9.588 1.00 78.88 89 GLY A N 1
ATOM 699 C CA . GLY A 1 89 ? -4.563 -16.795 10.914 1.00 78.88 89 GLY A CA 1
ATOM 700 C C . GLY A 1 89 ? -3.477 -15.768 11.259 1.00 78.88 89 GLY A C 1
ATOM 701 O O . GLY A 1 89 ? -3.382 -15.327 12.403 1.00 78.88 89 GLY A O 1
ATOM 702 N N . GLN A 1 90 ? -2.641 -15.356 10.298 1.00 80.81 90 GLN A N 1
ATOM 703 C CA . GLN A 1 90 ? -1.578 -14.374 10.543 1.00 80.81 90 GLN A CA 1
ATOM 704 C C . GLN A 1 90 ? -2.108 -12.939 10.405 1.00 80.81 90 GLN A C 1
ATOM 706 O O . GLN A 1 90 ? -1.864 -12.262 9.404 1.00 80.81 90 GLN A O 1
ATOM 711 N N . GLY A 1 91 ? -2.798 -12.453 11.441 1.00 79.94 91 GLY A N 1
ATOM 712 C CA . GLY A 1 91 ? -3.450 -11.135 11.455 1.00 79.94 91 GLY A CA 1
ATOM 713 C C . GLY A 1 91 ? -2.526 -9.933 11.204 1.00 79.94 91 GLY A C 1
ATOM 714 O O . GLY A 1 91 ? -2.976 -8.908 10.696 1.00 79.94 91 GLY A O 1
ATOM 715 N N . LEU A 1 92 ? -1.217 -10.056 11.460 1.00 84.25 92 LEU A N 1
ATOM 716 C CA . LEU A 1 92 ? -0.237 -8.977 11.244 1.00 84.25 92 LEU A CA 1
ATOM 717 C C . LEU A 1 92 ? -0.113 -8.534 9.776 1.00 84.25 92 LEU A C 1
ATOM 719 O O . LEU A 1 92 ? 0.377 -7.439 9.507 1.00 84.25 92 LEU A O 1
ATOM 723 N N . GLN A 1 93 ? -0.587 -9.337 8.820 1.00 86.06 93 GLN A N 1
ATOM 724 C CA . GLN A 1 93 ? -0.617 -8.949 7.405 1.00 86.06 93 GLN A CA 1
ATOM 725 C C . GLN A 1 93 ? -1.677 -7.887 7.090 1.00 86.06 93 GLN A C 1
ATOM 727 O O . GLN A 1 93 ? -1.578 -7.209 6.065 1.00 86.06 93 GLN A O 1
ATOM 732 N N . LEU A 1 94 ? -2.637 -7.660 7.997 1.00 88.50 94 LEU A N 1
ATOM 733 C CA . LEU A 1 94 ? -3.553 -6.522 7.901 1.00 88.50 94 LEU A CA 1
ATOM 734 C C . LEU A 1 94 ? -2.820 -5.179 7.942 1.00 88.50 94 LEU A C 1
ATOM 736 O O . LEU A 1 94 ? -3.325 -4.214 7.377 1.00 88.50 94 LEU A O 1
ATOM 740 N N . LEU A 1 95 ? -1.622 -5.111 8.532 1.00 90.94 95 LEU A N 1
ATOM 741 C CA . LEU A 1 95 ? -0.798 -3.904 8.498 1.00 90.94 95 LEU A CA 1
ATOM 742 C C . LEU A 1 95 ? -0.402 -3.530 7.064 1.00 90.94 95 LEU A C 1
ATOM 744 O O . LEU A 1 95 ? -0.567 -2.382 6.659 1.00 90.94 95 LEU A O 1
ATOM 748 N N . VAL A 1 96 ? 0.058 -4.517 6.285 1.00 92.12 96 VAL A N 1
ATOM 749 C CA . VAL A 1 96 ? 0.442 -4.317 4.880 1.00 92.12 96 VAL A CA 1
ATOM 750 C C . VAL A 1 96 ? -0.769 -3.900 4.061 1.00 92.12 96 VAL A C 1
ATOM 752 O O . VAL A 1 96 ? -0.681 -2.980 3.251 1.00 92.12 96 VAL A O 1
ATOM 755 N N . LEU A 1 97 ? -1.921 -4.530 4.310 1.00 92.19 97 LEU A N 1
ATOM 756 C CA . LEU A 1 97 ? -3.174 -4.156 3.663 1.00 92.19 97 LEU A CA 1
ATOM 757 C C . LEU A 1 97 ? -3.586 -2.717 4.004 1.00 92.19 97 LEU A C 1
ATOM 759 O O . LEU A 1 97 ? -3.946 -1.965 3.099 1.00 92.19 97 LEU A O 1
ATOM 763 N N . ARG A 1 98 ? -3.501 -2.325 5.282 1.00 91.44 98 ARG A N 1
ATOM 764 C CA . ARG A 1 98 ? -3.806 -0.969 5.755 1.00 91.44 98 ARG A CA 1
ATOM 765 C C . ARG A 1 98 ? -2.951 0.060 5.029 1.00 91.44 98 ARG A C 1
ATOM 767 O O . ARG A 1 98 ? -3.504 0.958 4.406 1.00 91.44 98 ARG A O 1
ATOM 774 N N . ASP A 1 99 ? -1.627 -0.080 5.057 1.00 91.94 99 ASP A N 1
ATOM 775 C CA . ASP A 1 99 ? -0.743 0.918 4.445 1.00 91.94 99 ASP A CA 1
ATOM 776 C C . ASP A 1 99 ? -0.911 0.977 2.928 1.00 91.94 99 ASP A C 1
ATOM 778 O O . ASP A 1 99 ? -0.853 2.055 2.335 1.00 91.94 99 ASP A O 1
ATOM 782 N N . LEU A 1 100 ? -1.175 -0.162 2.289 1.00 92.44 100 LEU A N 1
ATOM 783 C CA . LEU A 1 100 ? -1.458 -0.215 0.862 1.00 92.44 100 LEU A CA 1
ATOM 784 C C . LEU A 1 100 ? -2.734 0.568 0.529 1.00 92.44 100 LEU A C 1
ATOM 786 O O . LEU A 1 100 ? -2.703 1.424 -0.356 1.00 92.44 100 LEU A O 1
ATOM 790 N N . VAL A 1 101 ? -3.824 0.356 1.274 1.00 90.75 101 VAL A N 1
ATOM 791 C CA . VAL A 1 101 ? -5.077 1.111 1.110 1.00 90.75 101 VAL A CA 1
ATOM 792 C C . VAL A 1 101 ? -4.858 2.593 1.409 1.00 90.75 101 VAL A C 1
ATOM 794 O O . VAL A 1 101 ? -5.192 3.434 0.578 1.00 90.75 101 VAL A O 1
ATOM 797 N N . THR A 1 102 ? -4.227 2.936 2.529 1.00 89.75 102 THR A N 1
ATOM 798 C CA . THR A 1 102 ? -3.976 4.326 2.927 1.00 89.75 102 THR A CA 1
ATOM 799 C C . THR A 1 102 ? -3.152 5.079 1.882 1.00 89.75 102 THR A C 1
ATOM 801 O O . THR A 1 102 ? -3.526 6.171 1.450 1.00 89.75 102 THR A O 1
ATOM 804 N N . LYS A 1 103 ? -2.054 4.493 1.387 1.00 89.38 103 LYS A N 1
ATOM 805 C CA . LYS A 1 103 ? -1.187 5.162 0.405 1.00 89.38 103 LYS A CA 1
ATOM 806 C C . LYS A 1 103 ? -1.786 5.170 -1.005 1.00 89.38 103 LYS A C 1
ATOM 808 O O . LYS A 1 103 ? -1.691 6.202 -1.674 1.00 89.38 103 LYS A O 1
ATOM 813 N N . MET A 1 104 ? -2.403 4.076 -1.465 1.00 89.25 104 MET A N 1
ATOM 814 C CA . MET 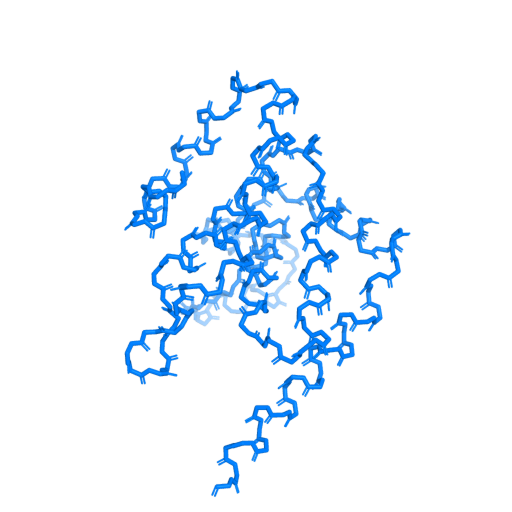A 1 104 ? -2.952 3.985 -2.828 1.00 89.25 104 MET A CA 1
ATOM 815 C C . MET A 1 104 ? -4.317 4.655 -2.984 1.00 89.25 104 MET A C 1
ATOM 817 O O . MET A 1 104 ? -4.587 5.192 -4.057 1.00 89.25 104 MET A O 1
ATOM 821 N N . ALA A 1 105 ? -5.163 4.633 -1.954 1.00 86.25 105 ALA A N 1
ATOM 822 C CA . ALA A 1 105 ? -6.485 5.256 -1.979 1.00 86.25 105 ALA A CA 1
ATOM 823 C C . ALA A 1 105 ? -6.507 6.676 -1.400 1.00 86.25 105 ALA A C 1
ATOM 825 O O . ALA A 1 105 ? -7.495 7.376 -1.588 1.00 86.25 105 ALA A O 1
ATOM 826 N N . GLY A 1 106 ? -5.432 7.112 -0.732 1.00 80.56 106 GLY A N 1
ATOM 827 C CA . GLY A 1 106 ? -5.390 8.425 -0.082 1.00 80.56 106 GLY A CA 1
ATOM 828 C C . GLY A 1 106 ? -6.310 8.521 1.134 1.00 80.56 106 GLY A C 1
ATOM 829 O O . GLY A 1 106 ? -6.730 9.615 1.486 1.00 80.56 106 GLY A O 1
ATOM 830 N N . ILE A 1 107 ? -6.646 7.379 1.738 1.00 76.06 107 ILE A N 1
ATOM 831 C CA . ILE A 1 107 ? -7.479 7.301 2.937 1.00 76.06 107 ILE A CA 1
ATOM 832 C C . ILE A 1 107 ? -6.540 7.335 4.142 1.00 76.06 107 ILE A C 1
ATOM 834 O O . ILE A 1 107 ? -6.056 6.291 4.582 1.00 76.06 107 ILE A O 1
ATOM 838 N N . ASP A 1 108 ? -6.239 8.531 4.636 1.00 71.94 108 ASP A N 1
ATOM 839 C CA . ASP A 1 108 ? -5.574 8.700 5.929 1.00 71.94 108 ASP A CA 1
ATOM 840 C C . ASP A 1 108 ? -6.615 8.949 7.024 1.00 71.94 108 ASP A C 1
ATOM 842 O O . ASP A 1 108 ? -7.691 9.498 6.770 1.00 71.94 108 ASP A O 1
ATOM 846 N N . THR A 1 109 ? -6.287 8.542 8.248 1.00 67.69 109 THR A N 1
ATOM 847 C CA . THR A 1 109 ? -7.036 8.956 9.430 1.00 67.69 109 THR A CA 1
ATOM 848 C C . THR A 1 109 ? -6.762 10.435 9.672 1.00 67.69 109 THR A C 1
ATOM 850 O O . THR A 1 109 ? -5.614 10.858 9.791 1.00 67.69 109 THR A O 1
ATOM 853 N N . LEU A 1 110 ? -7.823 11.241 9.678 1.00 69.62 110 LEU A N 1
ATOM 854 C CA . LEU A 1 110 ? -7.735 12.632 10.102 1.00 69.62 110 LEU A CA 1
ATOM 855 C C . LEU A 1 110 ? -7.797 12.640 11.630 1.00 69.62 110 LEU A C 1
ATOM 857 O O . LEU A 1 110 ? -8.871 12.487 12.208 1.00 69.62 110 LEU A O 1
ATOM 861 N N . GLU A 1 111 ? -6.635 12.743 12.261 1.00 70.19 111 GLU A N 1
ATOM 862 C CA . GLU A 1 111 ? -6.502 12.903 13.709 1.00 70.19 111 GLU A CA 1
ATOM 863 C C . GLU A 1 111 ? -6.389 14.401 14.043 1.00 70.19 111 GLU A C 1
ATOM 865 O O . GLU A 1 111 ? -5.978 15.198 13.199 1.00 70.19 111 GLU A O 1
ATOM 870 N N . ASP A 1 112 ? -6.822 14.789 15.245 1.00 72.50 112 ASP A N 1
ATOM 871 C CA . ASP A 1 112 ? -6.697 16.155 15.784 1.00 72.50 112 ASP A CA 1
ATOM 872 C C . ASP A 1 112 ? -7.346 17.281 14.951 1.00 72.50 112 ASP A C 1
ATOM 874 O O . ASP A 1 112 ? -6.823 18.392 14.842 1.00 72.50 112 ASP A O 1
ATOM 878 N N . LEU A 1 113 ? -8.529 17.024 14.382 1.00 78.44 113 LEU A N 1
ATOM 879 C CA . LEU A 1 113 ? -9.310 18.057 13.694 1.00 78.44 113 LEU A CA 1
ATOM 880 C C . LEU A 1 113 ? -9.881 19.083 14.680 1.00 78.44 113 LEU A C 1
ATOM 882 O O . LEU A 1 113 ? -10.530 18.724 15.666 1.00 78.44 113 LEU A O 1
ATOM 886 N N . SER A 1 114 ? -9.733 20.372 14.361 1.00 84.94 114 SER A N 1
ATOM 887 C CA . SER A 1 114 ? -10.462 21.426 15.071 1.00 84.94 114 SER A CA 1
ATOM 888 C C . SER A 1 114 ? -11.973 21.303 14.831 1.00 84.94 114 SER A C 1
ATOM 890 O O . SER A 1 114 ? -12.417 20.736 13.829 1.00 84.94 114 SER A O 1
ATOM 892 N N . ALA A 1 115 ? -12.787 21.878 15.722 1.00 85.69 115 ALA A N 1
ATOM 893 C CA . ALA A 1 115 ? -14.245 21.877 15.566 1.00 85.69 115 ALA A CA 1
ATOM 894 C C . ALA A 1 115 ? -14.691 22.483 14.218 1.00 85.69 115 ALA A C 1
ATOM 896 O O . ALA A 1 115 ? -15.595 21.961 13.568 1.00 85.69 115 ALA A O 1
ATOM 897 N N . GLU A 1 116 ? -14.006 23.534 13.760 1.00 86.00 116 GLU A N 1
ATOM 898 C CA . GLU A 1 116 ? -14.261 24.182 12.469 1.00 86.00 116 GLU A CA 1
ATOM 899 C C . GLU A 1 116 ? -13.906 23.270 11.287 1.00 86.00 116 GLU A C 1
ATOM 901 O O . GLU A 1 116 ? -14.675 23.160 10.332 1.00 86.00 116 GLU A O 1
ATOM 906 N N . GLN A 1 117 ? -12.770 22.565 11.356 1.00 83.50 117 GLN A N 1
ATOM 907 C CA . GLN A 1 117 ? -12.359 21.608 10.324 1.00 83.50 117 GLN A CA 1
ATOM 908 C C . GLN A 1 117 ? -13.302 20.402 10.266 1.00 83.50 117 GLN A C 1
ATOM 910 O O . GLN A 1 117 ? -13.628 19.923 9.180 1.00 83.50 117 GLN A O 1
ATOM 915 N N . LEU A 1 118 ? -13.783 19.936 11.419 1.00 86.56 118 LEU A N 1
ATOM 916 C CA . LEU A 1 118 ? -14.760 18.855 11.509 1.00 86.56 118 LEU A CA 1
ATOM 917 C C . LEU A 1 118 ? -16.109 19.273 10.907 1.00 86.56 118 LEU A C 1
ATOM 919 O O . LEU A 1 118 ? -16.701 18.523 10.130 1.00 86.56 118 LEU A O 1
ATOM 923 N N . GLN A 1 119 ? -16.564 20.496 11.187 1.00 87.50 119 GLN A N 1
ATOM 924 C CA . GLN A 1 119 ? -17.782 21.042 10.589 1.00 87.50 119 GLN A CA 1
ATOM 925 C C . GLN A 1 119 ? -17.633 21.253 9.074 1.00 87.50 119 GLN A C 1
ATOM 927 O O . GLN A 1 119 ? -18.552 20.944 8.315 1.00 87.50 119 GLN A O 1
ATOM 932 N N . ALA A 1 120 ? -16.468 21.705 8.608 1.00 86.75 120 ALA A N 1
ATOM 933 C CA . ALA A 1 120 ? -16.175 21.827 7.183 1.00 86.75 120 ALA A CA 1
ATOM 934 C C . ALA A 1 120 ? -16.115 20.458 6.475 1.00 86.75 120 ALA A C 1
ATOM 936 O O . ALA A 1 120 ? -16.581 20.343 5.340 1.00 86.75 120 ALA A O 1
ATOM 937 N N . GLN A 1 121 ? -15.648 19.398 7.150 1.00 83.50 121 GLN A N 1
ATOM 938 C CA . GLN A 1 121 ? -15.712 18.019 6.640 1.00 83.50 121 GLN A CA 1
ATOM 939 C C . GLN A 1 121 ? -17.149 17.478 6.512 1.00 83.50 121 GLN A C 1
ATOM 941 O O . GLN A 1 121 ? -17.409 16.625 5.661 1.00 83.50 121 GLN A O 1
ATOM 946 N N . ALA A 1 122 ? -18.094 17.996 7.302 1.00 85.94 122 ALA A N 1
ATOM 947 C CA . ALA A 1 122 ? -19.524 17.707 7.168 1.00 85.94 122 ALA A CA 1
ATOM 948 C C . ALA A 1 122 ? -20.234 18.582 6.109 1.00 85.94 122 ALA A C 1
ATOM 950 O O . ALA A 1 122 ? -21.414 18.374 5.828 1.00 85.94 122 ALA A O 1
ATOM 951 N N . GLY A 1 123 ? -19.532 19.560 5.524 1.00 88.38 123 GLY A N 1
ATOM 952 C CA . GLY A 1 123 ? -20.057 20.476 4.514 1.00 88.38 123 GLY A CA 1
ATOM 953 C C . GLY A 1 123 ? -20.031 19.930 3.079 1.00 88.38 123 GLY A C 1
ATOM 954 O O . GLY A 1 123 ? -19.818 18.745 2.820 1.00 88.38 123 GLY A O 1
ATOM 955 N N . GLY A 1 124 ? -20.246 20.829 2.112 1.00 88.25 124 GLY A N 1
ATOM 956 C CA . GLY A 1 124 ? -20.175 20.515 0.680 1.00 88.25 124 GLY A CA 1
ATOM 957 C C . GLY A 1 124 ? -18.757 20.194 0.188 1.00 88.25 124 GLY A C 1
ATOM 958 O O . GLY A 1 124 ? -17.774 20.393 0.900 1.00 88.25 124 GLY A O 1
ATOM 959 N N . GLU A 1 125 ? -18.641 19.729 -1.060 1.00 85.12 125 GLU A N 1
ATOM 960 C CA . GLU A 1 125 ? -17.367 19.300 -1.670 1.00 85.12 125 GLU A CA 1
ATOM 961 C C . GLU A 1 125 ? -16.253 20.349 -1.543 1.00 85.12 125 GLU A C 1
ATOM 963 O O . GLU A 1 125 ? -15.128 20.006 -1.193 1.00 85.12 125 GLU A O 1
ATOM 968 N N . THR A 1 126 ? -16.573 21.631 -1.737 1.00 86.38 126 THR A N 1
ATOM 969 C CA . THR A 1 126 ? -15.606 22.730 -1.612 1.00 86.38 126 THR A CA 1
ATOM 970 C C . THR A 1 126 ? -15.035 22.846 -0.197 1.00 86.38 126 THR A C 1
ATOM 972 O O . THR A 1 126 ? -13.822 22.937 -0.039 1.00 86.38 126 THR A O 1
ATOM 975 N N . LEU A 1 127 ? -15.885 22.788 0.836 1.00 85.31 127 LEU A N 1
ATOM 976 C CA . LEU A 1 127 ? -15.455 22.878 2.239 1.00 85.31 127 LEU A CA 1
ATOM 977 C C . LEU A 1 127 ? -14.619 21.663 2.647 1.00 85.31 127 LEU A C 1
ATOM 979 O O . LEU A 1 127 ? -13.584 21.804 3.299 1.00 85.31 127 LEU A O 1
ATOM 983 N N . ARG A 1 128 ? -15.030 20.475 2.195 1.00 84.00 128 ARG A N 1
ATOM 984 C CA . ARG A 1 128 ? -14.288 19.231 2.409 1.00 84.00 128 ARG A CA 1
ATOM 985 C C . ARG A 1 128 ? -12.913 19.283 1.747 1.00 84.00 128 ARG A C 1
ATOM 987 O O . ARG A 1 128 ? -11.926 18.947 2.398 1.00 84.00 128 ARG A O 1
ATOM 994 N N . SER A 1 129 ? -12.845 19.753 0.497 1.00 81.25 129 SER A N 1
ATOM 995 C CA . SER A 1 129 ? -11.582 19.925 -0.229 1.00 81.25 129 SER A CA 1
ATOM 996 C C . SER A 1 129 ? -10.666 20.908 0.484 1.00 81.25 129 SER A C 1
ATOM 998 O O . SER A 1 129 ? -9.514 20.569 0.711 1.00 81.25 129 SER A O 1
ATOM 1000 N N . CYS A 1 130 ? -11.176 22.063 0.929 1.00 81.88 130 CYS A N 1
ATOM 1001 C CA . CYS A 1 130 ? -10.374 23.048 1.655 1.00 81.88 130 CYS A CA 1
ATOM 1002 C C . CYS A 1 130 ? -9.673 22.445 2.875 1.00 81.88 130 CYS A C 1
ATOM 1004 O O . CYS A 1 130 ? -8.486 22.688 3.061 1.00 81.88 130 CYS A O 1
ATOM 1006 N N . VAL A 1 131 ? -10.368 21.636 3.683 1.00 79.94 131 VAL A N 1
ATOM 1007 C CA . VAL A 1 131 ? -9.753 20.967 4.843 1.00 79.94 131 VAL A CA 1
ATOM 1008 C C . VAL A 1 131 ? -8.739 19.908 4.400 1.00 79.94 131 VAL A C 1
ATOM 1010 O O . VAL A 1 131 ? -7.657 19.816 4.972 1.00 79.94 131 VAL A O 1
ATOM 1013 N N . THR A 1 132 ? -9.052 19.121 3.370 1.00 77.31 132 THR A N 1
ATOM 1014 C CA . THR A 1 132 ? -8.128 18.118 2.819 1.00 77.31 132 THR A CA 1
ATOM 1015 C C . THR A 1 132 ? -6.853 18.751 2.241 1.00 77.31 132 THR A C 1
ATOM 1017 O O . THR A 1 132 ? -5.767 18.199 2.425 1.00 77.31 132 THR A O 1
ATOM 1020 N N . ASP A 1 133 ? -6.965 19.910 1.593 1.00 78.69 133 ASP A N 1
ATOM 1021 C CA . ASP A 1 133 ? -5.849 20.700 1.066 1.00 78.69 133 ASP A CA 1
ATOM 1022 C C . ASP A 1 133 ? -5.014 21.305 2.206 1.00 78.69 133 ASP A C 1
ATOM 1024 O O . ASP A 1 133 ? -3.790 21.173 2.205 1.00 78.69 133 ASP A O 1
ATOM 1028 N N . LEU A 1 134 ? -5.666 21.890 3.221 1.00 75.88 134 LEU A N 1
ATOM 1029 C CA . LEU A 1 134 ? -5.016 22.461 4.413 1.00 75.88 134 LEU A CA 1
ATOM 1030 C C . LEU A 1 134 ? -4.177 21.434 5.175 1.00 75.88 134 LEU A C 1
ATOM 1032 O O . LEU A 1 134 ? -3.098 21.752 5.665 1.00 75.88 134 LEU A O 1
ATOM 1036 N N . LEU A 1 135 ? -4.667 20.198 5.258 1.00 72.62 135 LEU A N 1
ATOM 1037 C CA . LEU A 1 135 ? -3.980 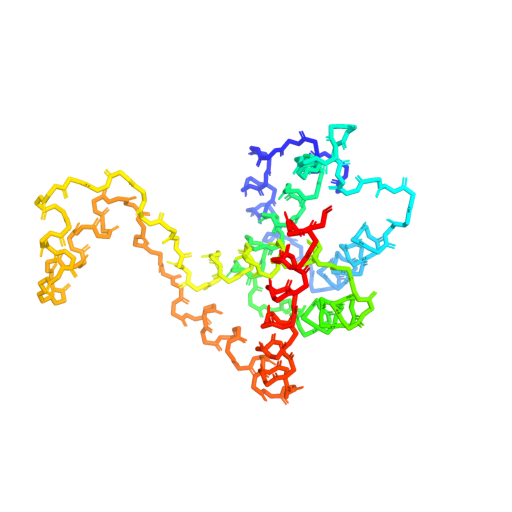19.098 5.934 1.00 72.62 135 LEU A CA 1
ATOM 1038 C C . LEU A 1 135 ? -2.918 18.425 5.045 1.00 72.62 135 LEU A C 1
ATOM 1040 O O . LEU A 1 135 ? -2.272 17.472 5.474 1.00 72.62 135 LEU A O 1
ATOM 1044 N N . GLY A 1 136 ? -2.743 18.869 3.793 1.00 66.75 136 GLY A N 1
ATOM 1045 C CA . GLY A 1 136 ? -1.833 18.228 2.837 1.00 66.75 136 GLY A CA 1
ATOM 1046 C C . GLY A 1 136 ? -2.246 16.794 2.471 1.00 66.75 136 GLY A C 1
ATOM 1047 O O . GLY A 1 136 ? -1.443 16.018 1.948 1.00 66.75 136 GLY A O 1
ATOM 1048 N N . VAL A 1 137 ? -3.503 16.428 2.741 1.00 65.44 137 VAL A N 1
ATOM 1049 C CA . VAL A 1 137 ? -4.091 15.105 2.470 1.00 65.44 137 VAL A CA 1
ATOM 1050 C C . VAL A 1 137 ? -4.631 15.031 1.037 1.00 65.44 137 VAL A C 1
ATOM 1052 O O . VAL A 1 137 ? -5.013 13.959 0.567 1.00 65.44 137 VAL A O 1
ATOM 1055 N N . ALA A 1 138 ? -4.595 16.141 0.293 1.00 58.69 138 ALA A N 1
ATOM 1056 C CA . ALA A 1 138 ? -4.929 16.224 -1.124 1.00 58.69 138 ALA A CA 1
ATOM 1057 C C . ALA A 1 138 ? -3.987 15.364 -1.981 1.00 58.69 138 ALA A C 1
ATOM 1059 O O . ALA A 1 138 ? -2.998 15.804 -2.568 1.00 58.69 138 ALA A O 1
ATOM 1060 N N . LYS A 1 139 ? -4.286 14.068 -2.034 1.00 63.91 139 LYS A N 1
ATOM 1061 C CA . LYS A 1 139 ? -3.487 13.072 -2.733 1.00 63.91 139 LYS A CA 1
ATOM 1062 C C . LYS A 1 139 ? -4.166 12.761 -4.057 1.00 63.91 139 LYS A C 1
ATOM 1064 O O . LYS A 1 139 ? -5.245 12.171 -4.081 1.00 63.91 139 LYS A O 1
ATOM 1069 N N . ASN A 1 140 ? -3.495 13.066 -5.170 1.00 67.38 140 ASN A N 1
ATOM 1070 C CA . ASN A 1 140 ? -3.887 12.558 -6.486 1.00 67.38 140 ASN A CA 1
ATOM 1071 C C . ASN A 1 140 ? -3.763 11.022 -6.505 1.00 67.38 140 ASN A C 1
ATOM 1073 O O . ASN A 1 140 ? -2.713 10.459 -6.807 1.00 67.38 140 ASN A O 1
ATOM 1077 N N . THR A 1 141 ? -4.838 10.354 -6.097 1.00 80.44 141 THR A N 1
ATOM 1078 C CA . THR A 1 141 ? -4.913 8.903 -5.869 1.00 80.44 141 THR A CA 1
ATOM 1079 C C . THR A 1 141 ? -6.001 8.248 -6.701 1.00 80.44 141 THR A C 1
ATOM 1081 O O . THR A 1 141 ? -6.132 7.032 -6.660 1.00 80.44 141 THR A O 1
ATOM 1084 N N . LYS A 1 142 ? -6.735 9.011 -7.527 1.00 82.31 142 LYS A N 1
ATOM 1085 C CA . LYS A 1 142 ? -7.827 8.484 -8.363 1.00 82.31 142 LYS A CA 1
ATOM 1086 C C . LYS A 1 142 ? -7.377 7.290 -9.212 1.00 82.31 142 LYS A C 1
ATOM 1088 O O . LYS A 1 142 ? -8.072 6.286 -9.293 1.00 82.31 142 LYS A O 1
ATOM 1093 N N . ARG A 1 143 ? -6.187 7.364 -9.819 1.00 86.75 143 ARG A N 1
ATOM 1094 C CA . ARG A 1 143 ? -5.664 6.281 -10.668 1.00 86.75 143 ARG A CA 1
ATOM 1095 C C . ARG A 1 143 ? -5.197 5.066 -9.862 1.00 86.75 143 ARG A C 1
ATOM 1097 O O . ARG A 1 143 ? -5.465 3.935 -10.258 1.00 86.75 143 ARG A O 1
ATOM 1104 N N . SER A 1 144 ? -4.493 5.283 -8.751 1.00 88.94 144 SER A N 1
ATOM 1105 C CA . SER A 1 144 ? -3.996 4.198 -7.896 1.00 88.94 144 SER A CA 1
ATOM 1106 C C . SER A 1 144 ? -5.128 3.497 -7.142 1.00 88.94 144 SER A C 1
ATOM 1108 O O . SER A 1 144 ? -5.095 2.276 -7.019 1.00 88.94 144 SER A O 1
ATOM 1110 N N . SER A 1 145 ? -6.156 4.232 -6.710 1.00 90.50 145 SER A N 1
ATOM 1111 C CA . SER A 1 145 ? -7.332 3.690 -6.025 1.00 90.50 145 SER A CA 1
ATOM 1112 C C . SER A 1 145 ? -8.191 2.836 -6.956 1.00 90.50 145 SER A C 1
ATOM 1114 O O . SER A 1 145 ? -8.567 1.725 -6.585 1.00 90.50 145 SER A O 1
ATOM 1116 N N . LEU A 1 146 ? -8.423 3.295 -8.194 1.00 91.38 146 LEU A N 1
ATOM 1117 C CA . LEU A 1 146 ? -9.101 2.507 -9.227 1.00 91.38 146 LEU A CA 1
ATOM 1118 C C . LEU A 1 146 ? -8.331 1.225 -9.541 1.00 91.38 146 LEU A C 1
ATOM 1120 O O . LEU A 1 146 ? -8.920 0.153 -9.546 1.00 91.38 146 LEU A O 1
ATOM 1124 N N . ARG A 1 147 ? -7.006 1.304 -9.707 1.00 91.94 147 ARG A N 1
ATOM 1125 C CA . ARG A 1 147 ? -6.171 0.116 -9.938 1.00 91.94 147 ARG A CA 1
ATOM 1126 C C . ARG A 1 147 ? -6.249 -0.885 -8.786 1.00 91.94 147 ARG A C 1
ATOM 1128 O O . ARG A 1 147 ? -6.333 -2.083 -9.040 1.00 91.94 147 ARG A O 1
ATOM 1135 N N . LEU A 1 148 ? -6.216 -0.411 -7.539 1.00 91.38 148 LEU A N 1
ATOM 1136 C CA . LEU A 1 148 ? -6.371 -1.272 -6.365 1.00 91.38 148 LEU A CA 1
ATOM 1137 C C . LEU A 1 148 ? -7.740 -1.964 -6.371 1.00 91.38 148 LEU A C 1
ATOM 1139 O O . LEU A 1 148 ? -7.813 -3.183 -6.220 1.00 91.38 148 LEU A O 1
ATOM 1143 N N . LYS A 1 149 ? -8.815 -1.202 -6.599 1.00 92.00 149 LYS A N 1
ATOM 1144 C CA . LYS A 1 149 ? -10.177 -1.736 -6.712 1.00 92.00 149 LYS A CA 1
ATOM 1145 C C . LYS A 1 149 ? -10.279 -2.783 -7.824 1.00 92.00 149 LYS A C 1
ATOM 1147 O O . LYS A 1 149 ? -10.792 -3.872 -7.584 1.00 92.00 149 LYS A O 1
ATOM 1152 N N . ASP A 1 150 ? -9.764 -2.477 -9.011 1.00 92.69 150 ASP A N 1
ATOM 1153 C CA . ASP A 1 150 ? -9.814 -3.367 -10.170 1.00 92.69 150 ASP A CA 1
ATOM 1154 C C . ASP A 1 150 ? -9.033 -4.660 -9.921 1.00 92.69 150 ASP A C 1
ATOM 1156 O O . ASP A 1 150 ? -9.514 -5.735 -10.273 1.00 92.69 150 ASP A O 1
ATOM 1160 N N . ALA A 1 151 ? -7.858 -4.582 -9.287 1.00 91.69 151 ALA A N 1
ATOM 1161 C CA . ALA A 1 151 ? -7.076 -5.761 -8.918 1.00 91.69 151 ALA A CA 1
ATOM 1162 C C . ALA A 1 151 ? -7.840 -6.655 -7.926 1.00 91.69 151 ALA A C 1
ATOM 1164 O O . ALA A 1 151 ? -7.891 -7.872 -8.094 1.00 91.69 151 ALA A O 1
ATOM 1165 N N . LEU A 1 152 ? -8.499 -6.061 -6.929 1.00 91.19 152 LEU A N 1
ATOM 1166 C CA . LEU A 1 152 ? -9.319 -6.807 -5.975 1.00 91.19 152 LEU A CA 1
ATOM 1167 C C . LEU A 1 152 ? -10.543 -7.453 -6.639 1.00 91.19 152 LEU A C 1
ATOM 1169 O O . LEU A 1 152 ? -10.861 -8.609 -6.349 1.00 91.19 152 LEU A O 1
ATOM 1173 N N . GLN A 1 153 ? -11.219 -6.725 -7.531 1.00 92.56 153 GLN A N 1
ATOM 1174 C CA . GLN A 1 153 ? -12.441 -7.179 -8.192 1.00 92.56 153 GLN A CA 1
ATOM 1175 C C . GLN A 1 153 ? -12.163 -8.267 -9.237 1.00 92.56 153 GLN A C 1
ATOM 1177 O O . GLN A 1 153 ? -12.822 -9.303 -9.217 1.00 92.56 153 GLN A O 1
ATOM 1182 N N . LYS A 1 154 ? -11.165 -8.074 -10.111 1.00 91.25 154 LYS A N 1
ATOM 1183 C CA . LYS A 1 154 ? -10.812 -9.035 -11.174 1.00 91.25 154 LYS A CA 1
ATOM 1184 C C . LYS A 1 154 ? -10.371 -10.390 -10.627 1.00 91.25 154 LYS A C 1
ATOM 1186 O O . LYS A 1 154 ? -10.638 -11.408 -11.253 1.00 91.25 154 LYS A O 1
ATOM 1191 N N . HIS A 1 155 ? -9.727 -10.404 -9.462 1.00 90.12 155 HIS A N 1
ATOM 1192 C CA . HIS A 1 155 ? -9.234 -11.629 -8.831 1.00 90.12 155 HIS A CA 1
ATOM 1193 C C . HIS A 1 155 ? -10.166 -12.185 -7.745 1.00 90.12 155 HIS A C 1
ATOM 1195 O O . HIS A 1 155 ? -9.785 -13.116 -7.040 1.00 90.12 155 HIS A O 1
ATOM 1201 N N . GLY A 1 156 ? -11.376 -11.630 -7.588 1.00 90.19 156 GLY A N 1
ATOM 1202 C CA . GLY A 1 156 ? -12.368 -12.136 -6.635 1.00 90.19 156 GLY A CA 1
ATOM 1203 C C . GLY A 1 156 ? -11.931 -12.053 -5.167 1.00 90.19 156 GLY A C 1
ATOM 1204 O O . GLY A 1 156 ? -12.427 -12.808 -4.336 1.00 90.19 156 GLY A O 1
ATOM 1205 N N . LEU A 1 157 ? -11.002 -11.151 -4.832 1.00 89.50 157 LEU A N 1
ATOM 1206 C CA . LEU A 1 157 ? -10.419 -11.037 -3.488 1.00 89.50 157 LEU A CA 1
ATOM 1207 C C . LEU A 1 157 ? -11.267 -10.186 -2.535 1.00 89.50 157 LEU A C 1
ATOM 1209 O O . LEU A 1 157 ? -11.061 -10.243 -1.327 1.00 89.50 157 LEU A O 1
ATOM 1213 N N . VAL A 1 158 ? -12.239 -9.433 -3.059 1.00 89.62 158 VAL A N 1
ATOM 1214 C CA . VAL A 1 158 ? -13.092 -8.521 -2.279 1.00 89.62 158 VAL A CA 1
ATOM 1215 C C . VAL A 1 158 ? -13.813 -9.254 -1.142 1.00 89.62 158 VAL A C 1
ATOM 1217 O O . VAL A 1 158 ? -13.573 -8.957 0.025 1.00 89.62 158 VAL A O 1
ATOM 1220 N N . ALA A 1 159 ? -14.670 -10.229 -1.463 1.00 89.38 159 ALA A N 1
ATOM 1221 C CA . ALA A 1 159 ? -15.459 -10.938 -0.454 1.00 89.38 159 ALA A CA 1
ATOM 1222 C C . ALA A 1 159 ? -14.593 -11.737 0.548 1.00 89.38 159 ALA A C 1
ATOM 1224 O O . ALA A 1 159 ? -14.826 -11.595 1.750 1.00 89.38 159 ALA A O 1
ATOM 1225 N N . PRO A 1 160 ? -13.561 -12.500 0.117 1.00 89.06 160 PRO A N 1
ATOM 1226 C CA . PRO A 1 160 ? -12.639 -13.160 1.037 1.00 89.06 160 PRO A CA 1
ATOM 1227 C C . PRO A 1 160 ? -11.959 -12.197 2.009 1.00 89.06 160 PRO A C 1
ATOM 1229 O O . PRO A 1 160 ? -11.917 -12.480 3.200 1.00 89.06 160 PRO A O 1
ATOM 1232 N N . LEU A 1 161 ? -11.452 -11.053 1.537 1.00 89.12 161 LEU A N 1
ATOM 1233 C CA . LEU A 1 161 ? -10.784 -10.089 2.411 1.00 89.12 161 LEU A CA 1
ATOM 1234 C C . LEU A 1 161 ? -11.746 -9.475 3.427 1.00 89.12 161 LEU A C 1
ATOM 1236 O O . LEU A 1 161 ? -11.398 -9.407 4.601 1.00 89.12 161 LEU A O 1
ATOM 1240 N N . PHE A 1 162 ? -12.956 -9.081 3.019 1.00 89.56 162 PHE A N 1
ATOM 1241 C CA . PHE A 1 162 ? -13.954 -8.556 3.959 1.00 89.56 162 PHE A CA 1
ATOM 1242 C C . PHE A 1 162 ? -14.300 -9.565 5.057 1.00 89.56 162 PHE A C 1
ATOM 1244 O O . PHE A 1 162 ? -14.344 -9.205 6.234 1.00 89.56 162 PHE A O 1
ATOM 1251 N N . LEU A 1 163 ? -14.497 -10.830 4.683 1.00 90.31 163 LEU A N 1
ATOM 1252 C CA . LEU A 1 163 ? -14.803 -11.896 5.630 1.00 90.31 163 LEU A CA 1
ATOM 1253 C C . LEU A 1 163 ? -13.625 -12.172 6.576 1.00 90.31 163 LEU A C 1
ATOM 1255 O O . LEU A 1 163 ? -13.830 -12.265 7.782 1.00 90.31 163 LEU A O 1
ATOM 1259 N N . LEU A 1 164 ? -12.395 -12.229 6.058 1.00 88.38 164 LEU A N 1
ATOM 1260 C CA . LEU A 1 164 ? -11.189 -12.446 6.866 1.00 88.38 164 LEU A CA 1
ATOM 1261 C C . LEU A 1 164 ? -10.921 -11.285 7.833 1.00 88.38 164 LEU A C 1
ATOM 1263 O O . LEU A 1 164 ? -10.552 -11.520 8.979 1.00 88.38 164 LEU A O 1
ATOM 1267 N N . ILE A 1 165 ? -11.148 -10.037 7.409 1.00 88.75 165 ILE A N 1
ATOM 1268 C CA . ILE A 1 165 ? -11.039 -8.860 8.286 1.00 88.75 165 ILE A CA 1
ATOM 1269 C C . ILE A 1 165 ? -12.069 -8.948 9.419 1.00 88.75 165 ILE A C 1
ATOM 1271 O O . ILE A 1 165 ? -11.730 -8.710 10.579 1.00 88.75 165 ILE A O 1
ATOM 1275 N N . ALA A 1 166 ? -13.314 -9.315 9.101 1.00 87.56 166 ALA A N 1
ATOM 1276 C CA . ALA A 1 166 ? -14.367 -9.474 10.100 1.00 87.56 166 ALA A CA 1
ATOM 1277 C C . ALA A 1 166 ? -14.034 -10.589 11.106 1.00 87.56 166 ALA A C 1
ATOM 1279 O O . ALA A 1 166 ? -14.131 -10.372 12.312 1.00 87.56 166 ALA A O 1
ATOM 1280 N N . GLN A 1 167 ? -13.571 -11.744 10.621 1.00 85.94 167 GLN A N 1
ATOM 1281 C CA . GLN A 1 167 ? -13.136 -12.858 11.466 1.00 85.94 167 GLN A CA 1
ATOM 1282 C C . GLN A 1 167 ? -11.967 -12.471 12.373 1.00 85.94 167 GLN A C 1
ATOM 1284 O O . GLN A 1 167 ? -12.004 -12.758 13.567 1.00 85.94 167 GLN A O 1
ATOM 1289 N N . GLN A 1 168 ? -10.958 -11.780 11.834 1.00 84.12 168 GLN A N 1
ATOM 1290 C CA . GLN A 1 168 ? -9.812 -11.331 12.620 1.00 84.12 168 GLN A CA 1
ATOM 1291 C C . GLN A 1 168 ? -10.238 -10.359 13.726 1.00 84.12 168 GLN A C 1
ATOM 1293 O O . GLN A 1 168 ? -9.749 -10.465 14.847 1.00 84.12 168 GLN A O 1
ATOM 1298 N N . ARG A 1 169 ? -11.183 -9.452 13.442 1.00 83.00 169 ARG A N 1
ATOM 1299 C CA . ARG A 1 169 ? -11.752 -8.551 14.454 1.00 83.00 169 ARG A CA 1
ATOM 1300 C C . ARG A 1 169 ? -12.432 -9.336 15.577 1.00 83.00 169 ARG A C 1
ATOM 1302 O O . ARG A 1 169 ? -12.162 -9.059 16.740 1.00 83.00 169 ARG A O 1
ATOM 1309 N N . SER A 1 170 ? -13.283 -10.309 15.247 1.00 78.94 170 SER A N 1
ATOM 1310 C CA . SER A 1 170 ? -13.957 -11.151 16.245 1.00 78.94 170 SER A CA 1
ATOM 1311 C C . SER A 1 170 ? -12.971 -11.972 17.081 1.00 78.94 170 SER A C 1
ATOM 1313 O O . SER A 1 170 ? -13.125 -12.049 18.296 1.00 78.94 170 SER A O 1
ATOM 1315 N N . ALA A 1 171 ? -11.935 -12.536 16.454 1.00 75.94 171 ALA A N 1
ATOM 1316 C CA . ALA A 1 171 ? -10.897 -13.296 17.147 1.00 75.94 171 ALA A CA 1
ATOM 1317 C C . ALA A 1 171 ? -10.089 -12.424 18.122 1.00 75.94 171 ALA A C 1
ATOM 1319 O O . ALA A 1 171 ? -9.820 -12.846 19.244 1.00 75.94 171 ALA A O 1
ATOM 1320 N N . SER A 1 172 ? -9.737 -11.197 17.722 1.00 68.12 172 SER A N 1
ATOM 1321 C CA . SER A 1 172 ? -9.035 -10.251 18.595 1.00 68.12 172 SER A CA 1
ATOM 1322 C C . SER A 1 172 ? -9.868 -9.853 19.815 1.00 68.12 172 SER A C 1
ATOM 1324 O O . SER A 1 172 ? -9.318 -9.790 20.907 1.00 68.12 172 SER A O 1
ATOM 1326 N N . VAL A 1 173 ? -11.180 -9.639 19.660 1.00 68.62 173 VAL A N 1
ATOM 1327 C CA . VAL A 1 173 ? -12.073 -9.330 20.794 1.00 68.62 173 VAL A CA 1
ATOM 1328 C C . VAL A 1 173 ? -12.128 -10.502 21.779 1.00 68.62 173 VAL A C 1
ATOM 1330 O O . VAL A 1 173 ? -11.922 -10.301 22.968 1.00 68.62 173 VAL A O 1
ATOM 1333 N N . PHE A 1 174 ? -12.299 -11.732 21.289 1.00 60.78 174 PHE A N 1
ATOM 1334 C CA . PHE A 1 17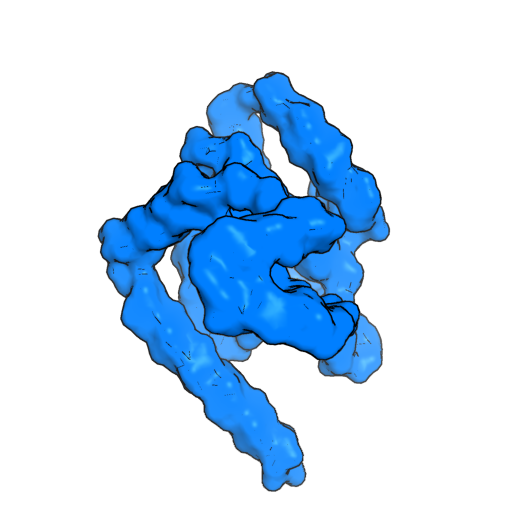4 ? -12.431 -12.914 22.149 1.00 60.78 174 PHE A CA 1
ATOM 1335 C C . PHE A 1 174 ? -11.162 -13.229 22.962 1.00 60.78 174 PHE A C 1
ATOM 1337 O O . PHE A 1 174 ? -11.250 -13.675 24.101 1.00 60.78 174 PHE A O 1
ATOM 1344 N N . LEU A 1 175 ? -9.978 -12.942 22.410 1.00 57.00 175 LEU A N 1
ATOM 1345 C CA . LEU A 1 175 ? -8.702 -13.050 23.130 1.00 57.00 175 LEU A CA 1
ATOM 1346 C C . LEU A 1 175 ? -8.528 -11.994 24.233 1.00 57.00 175 LEU A C 1
ATOM 1348 O O . LEU A 1 175 ? -7.651 -12.155 25.071 1.00 57.00 175 LEU A O 1
ATOM 1352 N N . THR A 1 176 ? -9.318 -10.916 24.216 1.00 51.38 176 THR A N 1
ATOM 1353 C CA . THR A 1 176 ? -9.259 -9.853 25.236 1.00 51.38 176 THR A CA 1
ATOM 1354 C C . THR A 1 176 ? -10.221 -10.118 26.403 1.00 51.38 176 THR A C 1
ATOM 1356 O O . THR A 1 176 ? -10.040 -9.549 27.473 1.00 51.38 176 THR A O 1
ATOM 1359 N N . ASP A 1 177 ? -11.218 -10.988 26.202 1.00 42.25 177 ASP A N 1
ATOM 1360 C CA . ASP A 1 177 ? -12.221 -11.401 27.201 1.00 42.25 177 ASP A CA 1
ATOM 1361 C C . ASP A 1 177 ? -11.845 -12.705 27.950 1.00 42.25 177 ASP A C 1
ATOM 1363 O O . ASP A 1 177 ? -12.671 -13.261 28.677 1.00 42.25 177 ASP A O 1
ATOM 1367 N N . SER A 1 178 ? -10.619 -13.217 27.770 1.00 38.81 178 SER A N 1
ATOM 1368 C CA . SER A 1 178 ? -10.078 -14.422 28.436 1.00 38.81 178 SER A CA 1
ATOM 1369 C C . SER A 1 178 ? -8.963 -14.062 29.413 1.00 38.81 178 SER A C 1
ATOM 1371 O O . SER A 1 178 ? -8.867 -14.735 30.463 1.00 38.81 178 SER A O 1
#

Foldseek 3Di:
DVVLLVDLVVLVVVLVVCVPPDLVRLVVVVVVLLCVVPDPPDDQADPVNPHGRSSLLSSLLSLLSNLQVDVSHDDLVLLVSLLVVLVVVNCSSVSSVVNNCCSQVLDDDDPPDDPCLVVLCVDDPVSVVVSCVVVVSPDPRPVSNVSVVCSCVVVVVVVSVVVSVVVNVVVVVVVVVD

InterPro domains:
  IPR021726 THO complex, subunitTHOC2, N-terminal [PF11732] (1-60)
  IPR040007 THO complex subunit 2 [PTHR21597] (2-176)

pLDDT: mean 85.26, std 9.46, range [38.81, 94.19]

Organism: NCBI:txid141414